Protein AF-W1YUW8-F1 (afdb_monomer)

Structure (mmCIF, N/CA/C/O backbone):
data_AF-W1YUW8-F1
#
_entry.id   AF-W1YUW8-F1
#
loop_
_atom_site.group_PDB
_atom_site.id
_atom_site.type_symbol
_atom_site.label_atom_id
_atom_site.label_alt_id
_atom_site.label_comp_id
_atom_site.label_asym_id
_atom_site.label_entity_id
_atom_site.label_seq_id
_atom_site.pdbx_PDB_ins_code
_atom_site.Cartn_x
_atom_site.Cartn_y
_atom_site.Cartn_z
_at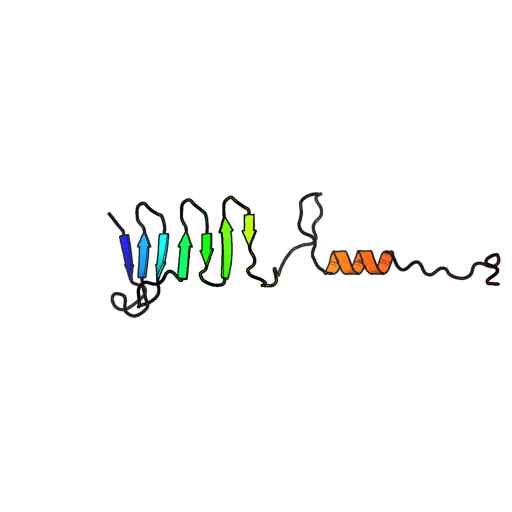om_site.occupancy
_atom_site.B_iso_or_equiv
_atom_site.auth_seq_id
_atom_site.auth_comp_id
_atom_site.auth_asym_id
_atom_site.auth_atom_id
_atom_site.pdbx_PDB_model_num
ATOM 1 N N . ASP A 1 1 ? 19.321 8.888 -23.103 1.00 73.88 1 ASP A N 1
ATOM 2 C CA . ASP A 1 1 ? 20.407 8.340 -22.266 1.00 73.88 1 ASP A CA 1
ATOM 3 C C . ASP A 1 1 ? 19.845 7.604 -21.068 1.00 73.88 1 ASP A C 1
ATOM 5 O O . ASP A 1 1 ? 18.813 8.008 -20.540 1.00 73.88 1 ASP A O 1
ATOM 9 N N . SER A 1 2 ? 20.486 6.506 -20.675 1.00 80.62 2 SER A N 1
ATOM 10 C CA . SER A 1 2 ? 20.131 5.745 -19.477 1.00 80.62 2 SER A CA 1
ATOM 11 C C . SER A 1 2 ? 21.377 5.469 -18.650 1.00 80.62 2 SER A C 1
ATOM 13 O O . SER A 1 2 ? 22.391 5.048 -19.206 1.00 80.62 2 SER A O 1
ATOM 15 N N . ILE A 1 3 ? 21.291 5.636 -17.334 1.00 82.94 3 ILE A N 1
ATOM 16 C CA . ILE A 1 3 ? 22.324 5.163 -16.411 1.00 82.94 3 ILE A CA 1
ATOM 17 C C . ILE A 1 3 ? 21.945 3.739 -16.003 1.00 82.94 3 ILE A C 1
ATOM 19 O O . ILE A 1 3 ? 20.828 3.504 -15.541 1.00 82.94 3 ILE A O 1
ATOM 23 N N . THR A 1 4 ? 22.861 2.787 -16.189 1.00 79.94 4 THR A N 1
ATOM 24 C CA . THR A 1 4 ? 22.668 1.398 -15.755 1.00 79.94 4 THR A CA 1
ATOM 25 C C . THR A 1 4 ? 23.621 1.082 -14.614 1.00 79.94 4 THR A C 1
ATOM 27 O O . THR A 1 4 ? 24.837 1.156 -14.781 1.00 79.94 4 THR A O 1
ATOM 30 N N . PHE A 1 5 ? 23.067 0.698 -13.468 1.00 80.81 5 PHE A N 1
ATOM 31 C CA . PHE A 1 5 ? 23.825 0.161 -12.346 1.00 80.81 5 PHE A CA 1
ATOM 32 C C . PHE A 1 5 ? 23.646 -1.354 -12.326 1.00 80.81 5 PHE A C 1
ATOM 34 O O . PHE A 1 5 ? 22.556 -1.867 -12.068 1.00 80.81 5 PHE A O 1
ATOM 41 N N . ASN A 1 6 ? 24.717 -2.080 -12.625 1.00 73.62 6 ASN A N 1
ATOM 42 C CA . ASN A 1 6 ? 24.714 -3.536 -12.579 1.00 73.62 6 ASN A CA 1
ATOM 43 C C . ASN A 1 6 ? 24.798 -3.991 -11.116 1.00 73.62 6 ASN A C 1
ATOM 45 O O . ASN A 1 6 ? 25.757 -3.660 -10.420 1.00 73.62 6 ASN A O 1
ATOM 49 N N . ASN A 1 7 ? 23.804 -4.747 -10.642 1.00 66.50 7 ASN A N 1
ATOM 50 C CA . ASN A 1 7 ? 23.821 -5.310 -9.293 1.00 66.50 7 ASN A CA 1
ATOM 51 C C . ASN A 1 7 ? 24.676 -6.595 -9.288 1.00 66.50 7 ASN A C 1
ATOM 53 O O . ASN A 1 7 ? 24.152 -7.695 -9.440 1.00 66.50 7 ASN A O 1
ATOM 57 N N . GLY A 1 8 ? 26.005 -6.461 -9.196 1.00 64.56 8 GLY A N 1
ATOM 58 C CA . GLY A 1 8 ? 26.967 -7.577 -9.206 1.00 64.56 8 GLY A CA 1
ATOM 59 C C . GLY A 1 8 ? 27.813 -7.662 -10.483 1.00 64.56 8 GLY A C 1
ATOM 60 O O . GLY A 1 8 ? 28.008 -6.661 -11.171 1.00 64.56 8 GLY A O 1
ATOM 61 N N . THR A 1 9 ? 28.339 -8.855 -10.799 1.00 58.66 9 THR A N 1
ATOM 62 C CA . THR A 1 9 ? 29.190 -9.130 -11.974 1.00 58.66 9 THR A CA 1
ATOM 63 C C . THR A 1 9 ? 28.434 -8.826 -13.273 1.00 58.66 9 THR A C 1
ATOM 65 O O . THR A 1 9 ? 27.724 -9.669 -13.809 1.00 58.66 9 THR A O 1
ATOM 68 N N . ASN A 1 10 ? 28.536 -7.585 -13.747 1.00 66.62 10 ASN A N 1
ATOM 69 C CA . ASN A 1 10 ? 28.084 -7.106 -15.054 1.00 66.62 10 ASN A CA 1
ATOM 70 C C . ASN A 1 10 ? 26.696 -7.611 -15.530 1.00 66.62 10 ASN A C 1
ATOM 72 O O . ASN A 1 10 ? 26.542 -8.034 -16.670 1.00 66.62 10 ASN A O 1
ATOM 76 N N . GLY A 1 11 ? 25.681 -7.573 -14.657 1.00 63.69 11 GLY A N 1
ATOM 77 C CA . GLY A 1 11 ? 24.288 -7.891 -15.014 1.00 63.69 11 GLY A CA 1
ATOM 78 C C . GLY A 1 11 ? 23.851 -9.342 -14.779 1.00 63.69 11 GLY A C 1
ATOM 79 O O . GLY A 1 11 ? 22.681 -9.654 -14.983 1.00 63.69 11 GLY A O 1
ATOM 80 N N . ALA A 1 12 ? 24.736 -10.217 -14.285 1.00 70.94 12 ALA A N 1
ATOM 81 C CA . ALA A 1 12 ? 24.411 -11.624 -14.017 1.00 70.94 12 ALA A CA 1
ATOM 82 C C . ALA A 1 12 ? 23.266 -11.829 -13.000 1.00 70.94 12 ALA A C 1
ATOM 84 O O . ALA A 1 12 ? 22.542 -12.817 -13.089 1.00 70.94 12 ALA A O 1
ATOM 85 N N . ASN A 1 13 ? 23.068 -10.88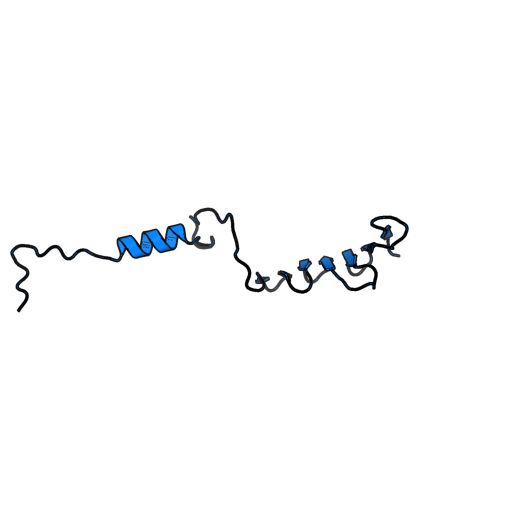3 -12.073 1.00 75.38 13 ASN A N 1
ATOM 86 C CA . ASN A 1 13 ? 21.989 -10.915 -11.074 1.00 75.38 13 ASN A CA 1
ATOM 87 C C . ASN A 1 13 ? 20.911 -9.843 -11.329 1.00 75.38 13 ASN A C 1
ATOM 89 O O . ASN A 1 13 ? 20.150 -9.504 -10.423 1.00 75.38 13 ASN A O 1
ATOM 93 N N . GLY A 1 14 ? 20.861 -9.293 -12.546 1.00 87.75 14 GLY A N 1
ATOM 94 C CA . GLY A 1 14 ? 19.969 -8.197 -12.915 1.00 87.75 14 GLY A CA 1
ATOM 95 C C . GLY A 1 14 ? 20.624 -6.815 -12.887 1.00 87.75 14 GLY A C 1
ATOM 96 O O . GLY A 1 14 ? 21.829 -6.656 -12.651 1.00 87.75 14 GLY A O 1
ATOM 97 N N . LYS A 1 15 ? 19.820 -5.792 -13.184 1.00 89.81 15 LYS A N 1
ATOM 98 C CA . LYS A 1 15 ? 20.276 -4.403 -13.340 1.00 89.81 15 LYS A CA 1
ATOM 99 C C . LYS A 1 15 ? 19.255 -3.404 -12.815 1.00 89.81 15 LYS A C 1
ATOM 101 O O . LYS A 1 15 ? 18.053 -3.654 -12.867 1.00 89.81 15 LYS A O 1
ATOM 106 N N . THR A 1 16 ? 19.735 -2.239 -12.403 1.00 92.19 16 THR A N 1
ATOM 107 C CA . THR A 1 16 ? 18.905 -1.049 -12.208 1.00 92.19 16 THR A CA 1
ATOM 108 C C . THR A 1 16 ? 19.100 -0.115 -13.395 1.00 92.19 16 THR A C 1
ATOM 110 O O . THR A 1 16 ? 20.231 0.252 -13.707 1.00 92.19 16 THR A O 1
ATOM 113 N N . VAL A 1 17 ? 18.012 0.283 -14.050 1.00 91.25 17 VAL A N 1
ATOM 114 C CA . VAL A 1 17 ? 18.012 1.230 -15.174 1.00 91.25 17 VAL A CA 1
ATOM 115 C C . VAL A 1 17 ? 17.324 2.514 -14.744 1.00 91.25 17 VAL A C 1
ATOM 117 O O . VAL A 1 17 ? 16.201 2.464 -14.250 1.00 91.25 17 VAL A O 1
ATOM 120 N N . VAL A 1 18 ? 17.976 3.654 -14.972 1.00 93.19 18 VAL A N 1
ATOM 121 C CA . VAL A 1 18 ? 17.391 4.994 -14.826 1.00 93.19 18 VAL A CA 1
ATOM 122 C C . VAL A 1 18 ? 17.378 5.668 -16.195 1.00 93.19 18 VAL A C 1
ATOM 124 O O . VAL A 1 18 ? 18.435 5.828 -16.806 1.00 93.19 18 VAL A O 1
ATOM 127 N N . ASN A 1 19 ? 16.199 6.036 -16.694 1.00 92.12 19 ASN A N 1
ATOM 128 C CA . ASN A 1 19 ? 15.998 6.648 -18.011 1.00 92.12 19 ASN A CA 1
ATOM 129 C C . ASN A 1 19 ? 14.829 7.663 -17.980 1.00 92.12 19 ASN A C 1
ATOM 131 O O . ASN A 1 19 ? 14.333 8.018 -16.913 1.00 92.12 19 ASN A O 1
ATOM 135 N N . GLY A 1 20 ? 14.379 8.131 -19.151 1.00 93.12 20 GLY A N 1
ATOM 136 C CA . GLY A 1 20 ? 13.261 9.083 -19.264 1.00 93.12 20 GLY A CA 1
ATOM 137 C C . GLY A 1 20 ? 11.893 8.554 -18.804 1.00 93.12 20 GLY A C 1
ATOM 138 O O . GLY A 1 20 ? 10.977 9.346 -18.609 1.00 93.12 20 GLY A O 1
ATOM 139 N N . GLU A 1 21 ? 11.747 7.243 -18.609 1.00 91.12 21 GLU A N 1
ATOM 140 C CA . GLU A 1 21 ? 10.518 6.606 -18.115 1.00 91.12 21 GLU A CA 1
ATOM 141 C C . GLU A 1 21 ? 10.527 6.434 -16.584 1.00 91.12 21 GLU A C 1
ATOM 143 O O . GLU A 1 21 ? 9.481 6.183 -15.980 1.00 91.12 21 GLU A O 1
ATOM 148 N N . GLY A 1 22 ? 11.693 6.605 -15.947 1.00 94.06 22 GLY A N 1
ATOM 149 C CA . GLY A 1 22 ? 11.886 6.507 -14.504 1.00 94.06 22 GLY A CA 1
ATOM 150 C C . GLY A 1 22 ? 13.015 5.552 -14.122 1.00 94.06 22 GLY A C 1
ATOM 151 O O . GLY A 1 22 ? 14.075 5.531 -14.749 1.00 94.06 22 GLY A O 1
ATOM 152 N N . MET A 1 23 ? 12.797 4.778 -13.061 1.00 95.44 23 MET A N 1
ATOM 153 C CA . MET A 1 23 ? 13.742 3.807 -12.515 1.00 95.44 23 MET A CA 1
ATOM 154 C C . MET A 1 23 ? 13.126 2.408 -12.507 1.00 95.44 23 MET A C 1
ATOM 156 O O . MET A 1 23 ? 12.027 2.214 -11.994 1.00 95.44 23 MET A O 1
ATOM 160 N N . THR A 1 24 ? 13.845 1.412 -13.019 1.00 94.19 24 THR A N 1
ATOM 161 C CA . THR A 1 24 ? 13.436 0.002 -12.946 1.00 94.19 24 THR A CA 1
ATOM 162 C C . THR A 1 24 ? 14.552 -0.849 -12.368 1.00 94.19 24 THR A C 1
ATOM 164 O O . THR A 1 24 ? 15.707 -0.709 -12.759 1.00 94.19 24 THR A O 1
ATOM 167 N N . VAL A 1 25 ? 14.208 -1.749 -11.451 1.00 94.06 25 VAL A N 1
ATOM 168 C CA . VAL A 1 25 ? 15.063 -2.864 -11.033 1.00 94.06 25 VAL A CA 1
ATOM 169 C C . VAL A 1 25 ? 14.582 -4.085 -11.794 1.00 94.06 25 VAL A C 1
ATOM 171 O O . VAL A 1 25 ? 13.393 -4.398 -11.753 1.00 94.06 25 VAL A O 1
ATOM 174 N N . GLN A 1 26 ? 15.481 -4.751 -12.504 1.00 92.62 26 GLN A N 1
ATOM 175 C CA . GLN A 1 26 ? 15.179 -5.890 -13.362 1.00 92.62 26 GLN A CA 1
ATOM 176 C C . GLN A 1 26 ? 15.922 -7.132 -12.877 1.00 92.62 26 GLN A C 1
ATOM 178 O O . GLN A 1 26 ? 17.030 -7.016 -12.348 1.00 92.62 26 GLN A O 1
ATOM 183 N N . ASP A 1 27 ? 15.332 -8.306 -13.088 1.00 91.44 27 ASP A N 1
ATOM 184 C CA . ASP A 1 27 ? 16.027 -9.582 -12.926 1.00 91.44 27 ASP A CA 1
ATOM 185 C C . ASP A 1 27 ? 17.080 -9.802 -14.036 1.00 91.44 27 ASP A C 1
ATOM 187 O O . ASP A 1 27 ? 17.307 -8.945 -14.899 1.00 91.44 27 ASP A O 1
ATOM 191 N N . LYS A 1 28 ? 17.751 -10.960 -14.010 1.00 87.50 28 LYS A N 1
ATOM 192 C CA . LYS A 1 28 ? 18.759 -11.343 -15.014 1.00 87.50 28 LYS A CA 1
ATOM 193 C C . LYS A 1 28 ? 18.203 -11.463 -16.442 1.00 87.50 28 LYS A C 1
ATOM 195 O O . LYS A 1 28 ? 18.967 -11.331 -17.392 1.00 87.50 28 LYS A O 1
ATOM 200 N N . ASP A 1 29 ? 16.901 -11.708 -16.586 1.00 88.75 29 ASP A N 1
ATOM 201 C CA . ASP A 1 29 ? 16.221 -11.897 -17.871 1.00 88.75 29 ASP A CA 1
ATOM 202 C C . ASP A 1 29 ? 15.629 -10.571 -18.396 1.00 88.75 29 ASP A C 1
ATOM 204 O O . ASP A 1 29 ? 15.121 -10.507 -19.513 1.00 88.75 29 ASP A O 1
ATOM 208 N N . GLY A 1 30 ? 15.736 -9.489 -17.615 1.00 88.25 30 GLY A N 1
ATOM 209 C CA . GLY A 1 30 ? 15.227 -8.162 -17.954 1.00 88.25 30 GLY A CA 1
ATOM 210 C C . GLY A 1 30 ? 13.785 -7.907 -17.513 1.00 88.25 30 GLY A C 1
ATOM 211 O O . GLY A 1 30 ? 13.252 -6.836 -17.809 1.00 88.25 30 GLY A O 1
ATOM 212 N N . ASN A 1 31 ? 13.149 -8.831 -16.788 1.00 91.06 31 ASN A N 1
ATOM 213 C CA . ASN A 1 31 ? 11.800 -8.601 -16.276 1.00 91.06 31 ASN A CA 1
ATOM 214 C C . ASN A 1 31 ? 11.844 -7.597 -15.116 1.00 91.06 31 ASN A C 1
ATOM 216 O O . ASN A 1 31 ? 12.717 -7.701 -14.249 1.00 91.06 31 ASN A O 1
ATOM 220 N N . PRO A 1 32 ? 10.906 -6.636 -15.043 1.00 93.44 32 PRO A N 1
ATOM 221 C CA . PRO A 1 32 ? 10.867 -5.677 -13.950 1.00 93.44 32 PRO A CA 1
ATOM 222 C C . PRO A 1 32 ? 10.481 -6.370 -12.639 1.00 93.44 32 PRO A C 1
ATOM 224 O O . PRO A 1 32 ? 9.441 -7.019 -12.552 1.00 93.44 32 PRO A O 1
ATOM 227 N N . LEU A 1 33 ? 11.286 -6.176 -11.600 1.00 94.94 33 LEU A N 1
ATOM 228 C CA . LEU A 1 33 ? 10.987 -6.546 -10.215 1.00 94.94 33 LEU A CA 1
ATOM 229 C C . LEU A 1 33 ? 10.287 -5.394 -9.489 1.00 94.94 33 LEU A C 1
ATOM 231 O O . LEU A 1 33 ? 9.253 -5.595 -8.856 1.00 94.94 33 LEU A O 1
ATOM 235 N N . THR A 1 34 ? 10.819 -4.180 -9.654 1.00 96.50 34 THR A N 1
ATOM 236 C CA . THR A 1 34 ? 10.244 -2.940 -9.122 1.00 96.50 34 THR A CA 1
ATOM 237 C C . THR A 1 34 ? 10.382 -1.834 -10.157 1.00 96.50 34 THR A C 1
ATOM 239 O O . THR A 1 34 ? 11.436 -1.694 -10.779 1.00 96.50 34 THR A O 1
ATOM 242 N N . ALA A 1 35 ? 9.342 -1.023 -10.322 1.00 97.19 35 ALA A N 1
ATOM 243 C CA . ALA A 1 35 ? 9.354 0.147 -11.187 1.00 97.19 35 ALA A CA 1
ATOM 244 C C . ALA A 1 35 ? 8.893 1.386 -10.415 1.00 97.19 35 ALA A C 1
ATOM 246 O O . ALA A 1 35 ? 7.865 1.352 -9.740 1.00 97.19 35 ALA A O 1
ATOM 247 N N . ILE A 1 36 ? 9.650 2.474 -10.534 1.00 97.62 36 ILE A N 1
ATOM 248 C CA . ILE A 1 36 ? 9.285 3.820 -10.093 1.00 97.62 36 ILE A CA 1
ATOM 249 C C . ILE A 1 36 ? 9.167 4.658 -11.360 1.00 97.62 36 ILE A C 1
ATOM 251 O O . ILE A 1 36 ? 10.164 4.930 -12.024 1.00 97.62 36 ILE A O 1
ATOM 255 N N . THR A 1 37 ? 7.946 5.030 -11.718 1.00 96.50 37 THR A N 1
ATOM 256 C CA . THR A 1 37 ? 7.625 5.714 -12.977 1.00 96.50 37 THR A CA 1
ATOM 257 C C . THR A 1 37 ? 6.715 6.909 -12.707 1.00 96.50 37 THR A C 1
ATOM 259 O O . THR A 1 37 ? 6.312 7.148 -11.568 1.00 96.50 37 THR A O 1
ATOM 262 N N . LYS A 1 38 ? 6.318 7.629 -13.762 1.00 95.94 38 LYS A N 1
ATOM 263 C CA . LYS A 1 38 ? 5.284 8.675 -13.673 1.00 95.94 38 LYS A CA 1
ATOM 264 C C . LYS A 1 38 ? 3.951 8.184 -13.088 1.00 95.94 38 LYS A C 1
ATOM 266 O O . LYS A 1 38 ? 3.179 8.992 -12.586 1.00 95.94 38 LYS A O 1
ATOM 271 N N . ASP A 1 39 ? 3.677 6.882 -13.175 1.00 95.06 39 ASP A N 1
ATOM 272 C CA . ASP A 1 39 ? 2.424 6.294 -12.704 1.00 95.06 39 ASP A CA 1
ATOM 273 C C . ASP A 1 39 ? 2.494 5.897 -11.218 1.00 95.06 39 ASP A C 1
ATOM 275 O O . ASP A 1 39 ? 1.453 5.666 -10.603 1.00 95.06 39 ASP A O 1
ATOM 279 N N . GLY A 1 40 ? 3.697 5.867 -10.623 1.00 97.69 40 GLY A N 1
ATOM 280 C CA . GLY A 1 40 ? 3.935 5.560 -9.212 1.00 97.69 40 GLY A CA 1
ATOM 281 C C . GLY A 1 40 ? 5.014 4.497 -8.983 1.00 97.69 40 GLY A C 1
ATOM 282 O O . GLY A 1 40 ? 5.936 4.341 -9.785 1.00 97.69 40 GLY A O 1
ATOM 283 N N . VAL A 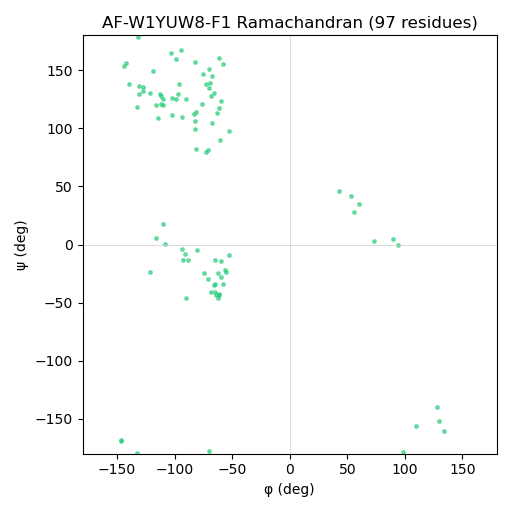1 41 ? 4.894 3.766 -7.872 1.00 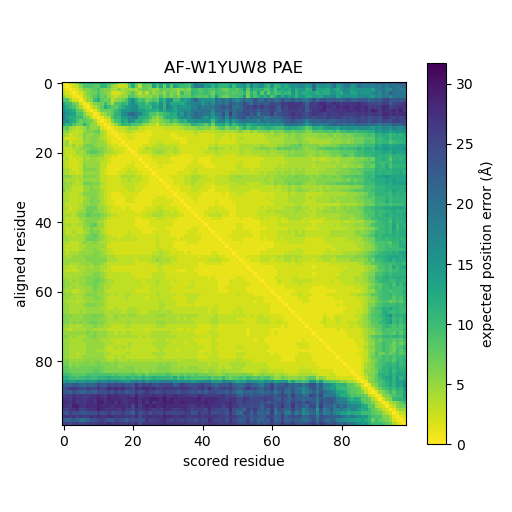98.31 41 VAL A N 1
ATOM 284 C CA . VAL A 1 41 ? 5.783 2.674 -7.452 1.00 98.31 41 VAL A CA 1
ATOM 285 C C . VAL A 1 41 ? 5.046 1.343 -7.566 1.00 98.31 41 VAL A C 1
ATOM 287 O O . VAL A 1 41 ? 3.990 1.160 -6.964 1.00 98.31 41 VAL A O 1
ATOM 290 N N . LYS A 1 42 ? 5.606 0.383 -8.297 1.00 98.06 42 LYS A N 1
ATOM 291 C CA . LYS A 1 42 ? 5.018 -0.949 -8.475 1.00 98.06 4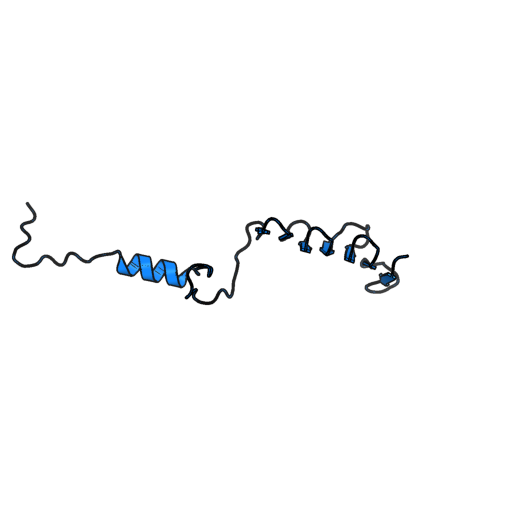2 LYS A CA 1
ATOM 292 C C . LYS A 1 42 ? 6.047 -2.034 -8.213 1.00 98.06 42 LYS A C 1
ATOM 294 O O . LYS A 1 42 ? 7.114 -2.013 -8.821 1.00 98.06 42 LYS A O 1
ATOM 299 N N . ILE A 1 43 ? 5.696 -3.002 -7.370 1.00 98.12 43 ILE A N 1
ATOM 300 C CA . ILE A 1 43 ? 6.422 -4.266 -7.225 1.00 98.12 43 ILE A CA 1
ATOM 301 C C . ILE A 1 43 ? 5.699 -5.308 -8.087 1.00 98.12 43 ILE A C 1
ATOM 303 O O . ILE A 1 43 ? 4.475 -5.439 -8.037 1.00 98.12 43 ILE A O 1
ATOM 307 N N . THR A 1 44 ? 6.425 -6.029 -8.936 1.00 96.50 44 THR A N 1
ATOM 308 C CA . THR A 1 44 ? 5.834 -7.078 -9.776 1.00 96.50 44 THR A CA 1
ATOM 309 C C . THR A 1 44 ? 5.316 -8.216 -8.904 1.00 96.50 44 THR A C 1
ATOM 311 O O . THR A 1 44 ? 6.028 -8.707 -8.035 1.00 96.50 44 THR A O 1
ATOM 314 N N . ASN A 1 45 ? 4.062 -8.625 -9.137 1.00 95.94 45 ASN A N 1
ATOM 315 C CA . ASN A 1 45 ? 3.341 -9.612 -8.321 1.00 95.94 45 ASN A CA 1
ATOM 316 C C . ASN A 1 45 ? 3.268 -9.246 -6.824 1.00 95.94 45 ASN A C 1
ATOM 318 O O . ASN A 1 45 ? 3.196 -10.128 -5.972 1.00 95.94 45 ASN A O 1
ATOM 322 N N . GLY A 1 46 ? 3.300 -7.951 -6.503 1.00 97.81 46 GLY A N 1
ATOM 323 C CA . GLY A 1 46 ? 3.272 -7.455 -5.134 1.00 97.81 46 GLY A CA 1
ATOM 324 C C . GLY A 1 46 ? 2.541 -6.119 -5.006 1.00 97.81 46 GLY A C 1
ATOM 325 O O . GLY A 1 46 ? 1.855 -5.695 -5.939 1.00 97.81 46 GLY A O 1
ATOM 326 N N . PRO A 1 47 ? 2.675 -5.458 -3.843 1.00 98.50 47 PRO A N 1
ATOM 327 C CA . PRO A 1 47 ? 2.028 -4.181 -3.582 1.00 98.50 47 PRO A CA 1
ATOM 328 C C . PRO A 1 47 ? 2.407 -3.083 -4.584 1.00 98.50 47 PRO A C 1
ATOM 330 O O . PRO A 1 47 ? 3.496 -3.082 -5.172 1.00 98.50 47 PRO A O 1
ATOM 333 N N . SER A 1 48 ? 1.520 -2.102 -4.736 1.00 98.56 48 SER A N 1
ATOM 334 C CA . SER A 1 48 ? 1.765 -0.918 -5.559 1.00 98.56 48 SER A CA 1
ATOM 335 C C . SER A 1 48 ? 1.177 0.351 -4.945 1.00 98.56 48 SER A C 1
ATOM 337 O O . SER A 1 48 ? 0.247 0.308 -4.142 1.00 98.56 48 SER A O 1
ATOM 339 N N . MET A 1 49 ? 1.741 1.492 -5.327 1.00 98.62 49 MET A N 1
ATOM 340 C CA . MET A 1 49 ? 1.276 2.829 -4.986 1.00 98.62 49 MET A CA 1
ATOM 341 C C . ME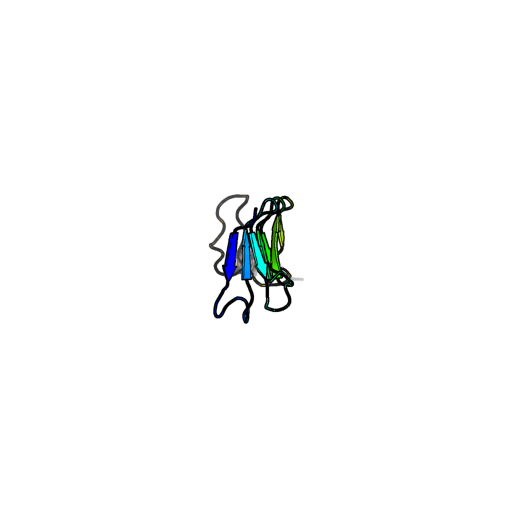T A 1 49 ? 1.262 3.660 -6.264 1.00 98.62 49 MET A C 1
ATOM 343 O O . MET A 1 49 ? 2.307 3.877 -6.872 1.00 98.62 49 MET A O 1
ATOM 347 N N . THR A 1 50 ? 0.090 4.131 -6.668 1.00 98.06 50 THR A N 1
ATOM 348 C CA . THR A 1 50 ? -0.111 4.900 -7.901 1.00 98.06 50 THR A CA 1
ATOM 349 C C . THR A 1 50 ? -0.940 6.149 -7.627 1.00 98.06 50 THR A C 1
ATOM 351 O O . THR A 1 50 ? -1.413 6.363 -6.509 1.00 98.06 50 THR A O 1
ATOM 354 N N . LYS A 1 51 ? -1.174 6.964 -8.660 1.00 96.25 51 LYS A N 1
ATOM 355 C CA . LYS A 1 51 ? -2.120 8.090 -8.588 1.00 96.25 51 LYS A CA 1
ATOM 356 C C . LYS A 1 51 ? -3.547 7.684 -8.182 1.00 96.25 51 LYS A C 1
ATOM 358 O O . LYS A 1 51 ? -4.293 8.530 -7.704 1.00 96.25 51 LYS A O 1
ATOM 363 N N . ASP A 1 52 ? -3.915 6.418 -8.378 1.00 96.81 52 ASP A N 1
ATOM 364 C CA . ASP A 1 52 ? -5.256 5.907 -8.087 1.00 96.81 52 ASP A CA 1
ATOM 365 C C . ASP A 1 52 ? -5.369 5.348 -6.657 1.00 96.81 52 ASP A C 1
ATOM 367 O O . ASP A 1 52 ? -6.469 5.053 -6.196 1.00 96.81 52 ASP A O 1
ATOM 371 N N . GLY A 1 53 ? -4.248 5.228 -5.931 1.00 98.25 53 GLY A N 1
ATOM 372 C CA . GLY A 1 53 ? -4.210 4.770 -4.543 1.00 98.25 53 GLY A CA 1
ATOM 373 C C . GLY A 1 53 ? -3.127 3.728 -4.266 1.00 98.25 53 GLY A C 1
ATOM 374 O O . GLY A 1 53 ? -2.150 3.597 -5.005 1.00 98.25 53 GLY A O 1
ATOM 375 N N . ILE A 1 54 ? -3.308 2.992 -3.167 1.00 98.50 54 ILE A N 1
ATOM 376 C CA . ILE A 1 54 ? -2.406 1.932 -2.697 1.00 98.50 54 ILE A CA 1
ATOM 377 C C . ILE A 1 54 ? -3.118 0.583 -2.829 1.00 98.50 54 ILE A C 1
ATOM 379 O O . ILE A 1 54 ? -4.214 0.412 -2.300 1.00 98.50 54 ILE A O 1
ATOM 383 N N . ASP A 1 55 ? -2.470 -0.380 -3.481 1.00 98.50 55 ASP A N 1
ATOM 384 C CA . ASP A 1 55 ? -2.895 -1.780 -3.531 1.00 98.50 55 ASP A CA 1
ATOM 385 C C . ASP A 1 55 ? -1.918 -2.638 -2.718 1.00 98.50 55 ASP A C 1
ATOM 387 O O . ASP A 1 55 ? -0.723 -2.696 -3.015 1.00 98.50 55 ASP A O 1
ATOM 391 N N . ALA A 1 56 ? -2.422 -3.315 -1.684 1.00 98.50 56 ALA A N 1
ATOM 392 C CA . ALA A 1 56 ? -1.634 -4.213 -0.842 1.00 98.50 56 ALA A CA 1
ATOM 393 C C . ALA A 1 56 ? -1.422 -5.609 -1.464 1.00 98.50 56 ALA A C 1
ATOM 395 O O . ALA A 1 56 ? -0.714 -6.435 -0.882 1.00 98.50 56 ALA A O 1
ATOM 396 N N . ALA A 1 57 ? -2.030 -5.899 -2.619 1.00 98.31 57 ALA A N 1
ATOM 397 C CA . ALA A 1 57 ? -1.961 -7.180 -3.321 1.00 98.31 57 ALA A CA 1
ATOM 398 C C . ALA A 1 57 ? -2.343 -8.375 -2.423 1.00 98.31 57 ALA A C 1
ATOM 400 O O . ALA A 1 57 ? -1.675 -9.407 -2.407 1.00 98.31 57 ALA A O 1
ATOM 401 N N . GLY A 1 58 ? -3.388 -8.204 -1.605 1.00 98.19 58 GLY A N 1
ATOM 402 C CA . GLY A 1 58 ? -3.865 -9.222 -0.659 1.00 98.19 58 GLY A CA 1
ATOM 403 C C . GLY A 1 58 ? -2.979 -9.438 0.576 1.00 98.19 58 GLY A C 1
ATOM 404 O O . GLY A 1 58 ? -3.290 -10.292 1.406 1.00 98.19 58 GLY A O 1
ATOM 405 N N . ASN A 1 59 ? -1.896 -8.672 0.738 1.00 98.00 59 ASN A N 1
ATOM 406 C CA . ASN A 1 59 ? -1.022 -8.775 1.903 1.00 98.00 59 ASN A CA 1
ATOM 407 C C . ASN A 1 59 ? -1.564 -7.993 3.105 1.00 98.00 59 ASN A C 1
ATOM 409 O O . ASN A 1 59 ? -2.307 -7.020 2.975 1.00 98.00 59 ASN A O 1
ATOM 413 N N . LYS A 1 60 ? -1.128 -8.393 4.304 1.00 98.25 60 LYS A N 1
ATOM 414 C CA . LYS A 1 60 ? -1.380 -7.624 5.529 1.00 98.25 60 LYS A CA 1
ATOM 415 C C . LYS A 1 60 ? -0.587 -6.317 5.512 1.00 98.25 60 LYS A C 1
ATOM 417 O O . LYS A 1 60 ? 0.605 -6.328 5.217 1.00 98.25 60 LYS A O 1
ATOM 422 N N . ILE A 1 61 ? -1.222 -5.234 5.955 1.00 98.31 61 ILE A N 1
ATOM 423 C CA . ILE A 1 61 ? -0.544 -3.982 6.306 1.00 98.31 61 ILE A CA 1
ATOM 424 C C . ILE A 1 61 ? -0.265 -4.026 7.814 1.00 98.31 61 ILE A C 1
ATOM 426 O O . ILE A 1 61 ? -1.192 -4.010 8.623 1.00 98.31 61 ILE A O 1
ATOM 430 N N . ILE A 1 62 ? 1.006 -4.166 8.191 1.00 98.06 62 ILE A N 1
ATOM 431 C CA . ILE A 1 62 ? 1.446 -4.285 9.591 1.00 98.06 62 ILE A CA 1
ATOM 432 C C . ILE A 1 62 ? 2.045 -2.969 10.097 1.00 98.06 62 ILE A C 1
ATOM 434 O O . ILE A 1 62 ? 2.388 -2.100 9.302 1.00 98.06 62 ILE A O 1
ATOM 438 N N . ASN A 1 63 ? 2.198 -2.841 11.419 1.00 98.25 63 ASN A N 1
ATOM 439 C CA . ASN A 1 63 ? 2.732 -1.643 12.084 1.00 98.25 63 ASN A CA 1
ATOM 440 C C . ASN A 1 63 ? 1.910 -0.368 11.821 1.00 98.25 63 ASN A C 1
ATOM 442 O O . ASN A 1 63 ? 2.450 0.732 11.746 1.00 98.25 63 ASN A O 1
ATOM 446 N N . VAL A 1 64 ? 0.589 -0.521 11.704 1.00 98.38 64 VAL A N 1
ATOM 447 C CA . VAL A 1 64 ? -0.354 0.600 11.631 1.00 98.38 64 VAL A CA 1
ATOM 448 C C . VAL A 1 64 ? -0.661 1.062 13.055 1.00 98.38 64 VAL A C 1
ATOM 450 O O . VAL A 1 64 ? -1.265 0.315 13.828 1.00 98.38 64 VAL A O 1
ATOM 453 N N . ALA A 1 65 ? -0.222 2.271 13.408 1.00 98.69 65 ALA A N 1
ATOM 454 C CA . ALA A 1 65 ? -0.564 2.900 14.684 1.00 98.69 65 ALA A CA 1
ATOM 455 C C . ALA A 1 65 ? -2.084 3.116 14.812 1.00 98.69 65 ALA A C 1
ATOM 457 O O . ALA A 1 65 ? -2.796 3.108 13.809 1.00 98.69 65 ALA A O 1
ATOM 458 N N . ASP A 1 66 ? -2.585 3.294 16.038 1.00 98.69 66 ASP A N 1
ATOM 459 C CA . ASP A 1 66 ? 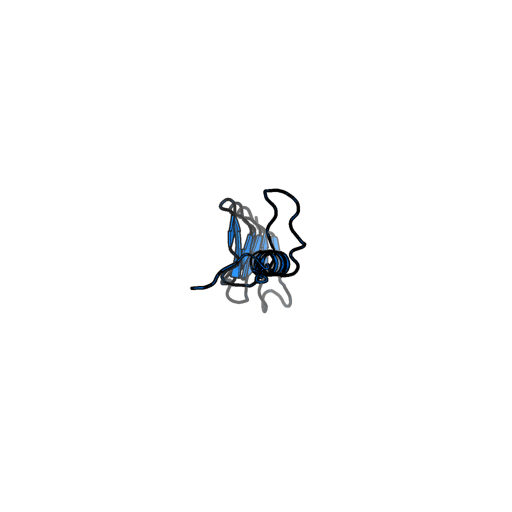-4.001 3.609 16.257 1.00 98.69 66 ASP A CA 1
ATOM 460 C C . ASP A 1 66 ? -4.351 4.923 15.534 1.00 98.69 66 ASP A C 1
ATOM 462 O O . ASP A 1 66 ? -3.727 5.959 15.772 1.00 98.69 66 ASP A O 1
ATOM 466 N N . GLY A 1 67 ? -5.350 4.879 14.649 1.00 98.56 67 GLY A N 1
ATOM 467 C CA . GLY A 1 67 ? -5.847 6.069 13.964 1.00 98.56 67 GLY A CA 1
ATOM 468 C C . GLY A 1 67 ? -6.590 6.985 14.934 1.00 98.56 67 GLY A C 1
ATOM 469 O O . GLY A 1 67 ? -7.399 6.510 15.735 1.00 98.56 67 GLY A O 1
ATOM 470 N N . THR A 1 68 ? -6.322 8.290 14.872 1.00 98.19 68 THR A N 1
ATOM 471 C CA . THR A 1 68 ? -6.920 9.292 15.779 1.00 98.19 68 THR A CA 1
ATOM 472 C C . THR A 1 68 ? -7.690 10.382 15.037 1.00 98.19 68 THR A C 1
ATOM 474 O O . THR A 1 68 ? -8.609 10.974 15.600 1.00 98.19 68 THR A O 1
ATOM 477 N N . ASN A 1 69 ? -7.371 10.614 13.762 1.00 98.56 69 ASN A N 1
ATOM 478 C CA . ASN A 1 69 ? -8.053 11.574 12.901 1.00 98.56 69 ASN A CA 1
ATOM 479 C C . ASN A 1 69 ? -9.090 10.890 11.994 1.00 98.56 69 ASN A C 1
ATOM 481 O O . ASN A 1 69 ? -8.954 9.706 11.683 1.00 98.56 69 ASN A O 1
ATOM 485 N N . PRO A 1 70 ? -10.079 11.637 11.456 1.00 98.19 70 PRO A N 1
ATOM 486 C CA . PRO A 1 70 ? -11.156 11.068 10.634 1.00 98.19 70 PRO A CA 1
ATOM 487 C C . PRO A 1 70 ? -10.722 10.346 9.348 1.00 98.19 70 PRO A C 1
ATOM 489 O O . PRO A 1 70 ? -11.545 9.685 8.723 1.00 98.19 70 PRO A O 1
ATOM 492 N N . LYS A 1 71 ? -9.470 10.522 8.908 1.00 98.12 71 LYS A N 1
ATOM 493 C CA . LYS A 1 71 ? -8.921 9.926 7.678 1.00 98.12 71 LYS A CA 1
ATOM 494 C C . LYS A 1 71 ? -7.773 8.946 7.941 1.00 98.12 71 LYS A C 1
ATOM 496 O O . LYS A 1 71 ? -7.162 8.477 6.983 1.00 98.12 71 LYS A O 1
ATOM 501 N N . ASP A 1 72 ? -7.473 8.653 9.203 1.00 98.62 72 ASP A N 1
ATOM 502 C CA . ASP A 1 72 ? -6.454 7.665 9.544 1.00 98.62 72 ASP A CA 1
ATOM 503 C C . ASP A 1 72 ? -7.002 6.251 9.310 1.00 98.62 72 ASP A C 1
ATOM 505 O O . ASP A 1 72 ? -8.188 5.979 9.511 1.00 98.62 72 ASP A O 1
ATOM 509 N N . ALA A 1 73 ? -6.132 5.329 8.903 1.00 98.38 73 ALA A N 1
ATOM 510 C CA . ALA A 1 73 ? -6.486 3.916 8.866 1.00 98.38 73 ALA A CA 1
ATOM 511 C C . ALA A 1 73 ? -6.692 3.379 10.293 1.00 98.38 73 ALA A C 1
ATOM 513 O O . ALA A 1 73 ? -5.976 3.762 11.218 1.00 98.38 73 ALA A O 1
ATOM 514 N N . VAL A 1 74 ? -7.635 2.448 10.456 1.00 98.38 74 VAL A N 1
ATOM 515 C CA . VAL A 1 74 ? -7.857 1.735 11.722 1.00 98.38 74 VAL A CA 1
ATOM 516 C C . VAL A 1 74 ? -7.124 0.399 11.717 1.00 98.38 74 VAL A C 1
ATOM 518 O O . VAL A 1 74 ? -7.145 -0.329 10.723 1.00 98.38 74 VAL A O 1
ATOM 521 N N . ASN A 1 75 ? -6.490 0.045 12.833 1.00 98.62 75 ASN A N 1
ATOM 522 C CA . ASN A 1 75 ? -5.903 -1.285 13.007 1.00 98.62 75 ASN A CA 1
ATOM 523 C C . ASN A 1 75 ? -6.876 -2.245 13.721 1.00 98.62 75 ASN A C 1
ATOM 525 O O . ASN A 1 75 ? -7.890 -1.835 14.293 1.00 98.62 75 ASN A O 1
ATOM 529 N N . LYS A 1 76 ? -6.563 -3.551 13.714 1.00 98.38 76 LYS A N 1
ATOM 530 C CA . LYS A 1 76 ? -7.436 -4.587 14.301 1.00 98.38 76 LYS A CA 1
ATOM 531 C C . LYS A 1 76 ? -7.730 -4.346 15.787 1.00 98.38 76 LYS A C 1
ATOM 533 O O . LYS A 1 76 ? -8.833 -4.639 16.231 1.00 98.38 76 LYS A O 1
ATOM 538 N N . SER A 1 77 ? -6.786 -3.791 16.549 1.00 98.44 77 SER A N 1
ATOM 539 C CA . SER A 1 77 ? -6.982 -3.579 17.987 1.00 98.44 77 SER A CA 1
ATOM 540 C C . SER A 1 77 ? -8.094 -2.564 18.279 1.00 98.44 77 SER A C 1
ATOM 542 O O . SER A 1 77 ? -8.843 -2.732 19.238 1.00 98.44 77 SER A O 1
ATOM 544 N N . GLN A 1 78 ? -8.250 -1.544 17.429 1.00 98.38 78 GLN A N 1
ATOM 545 C CA . GLN A 1 78 ? -9.340 -0.573 17.536 1.00 98.38 78 GLN A CA 1
ATOM 546 C C . GLN A 1 78 ? -10.693 -1.219 17.217 1.00 98.38 78 GLN A C 1
ATOM 548 O O . GLN A 1 78 ? -11.663 -0.986 17.938 1.00 98.38 78 GLN A O 1
ATOM 553 N N . LEU A 1 79 ? -10.743 -2.077 16.190 1.00 97.50 79 LEU A N 1
ATOM 554 C CA . LEU A 1 79 ? -11.944 -2.850 15.861 1.00 97.50 79 LEU A CA 1
ATOM 555 C C . LEU A 1 79 ? -12.341 -3.796 17.006 1.00 97.50 79 LEU A C 1
ATOM 557 O O . LEU A 1 79 ? -13.504 -3.813 17.400 1.00 97.50 79 LEU A O 1
ATOM 561 N N . ASP A 1 80 ? -11.386 -4.536 17.575 1.00 96.94 80 ASP A N 1
ATOM 562 C CA . ASP A 1 80 ? -11.637 -5.460 18.689 1.00 96.94 80 ASP A CA 1
ATOM 563 C C . ASP A 1 80 ?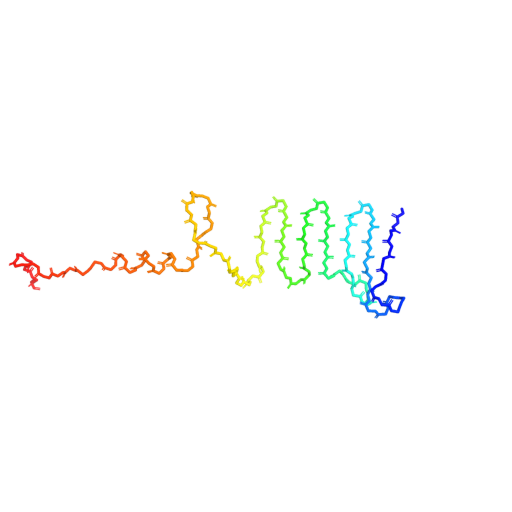 -12.178 -4.720 19.931 1.00 96.94 80 ASP A C 1
ATOM 565 O O . ASP A 1 80 ? -13.137 -5.174 20.555 1.00 96.94 80 ASP A O 1
ATOM 569 N N . LYS A 1 81 ? -11.614 -3.547 20.267 1.00 96.12 81 LYS A N 1
ATOM 570 C CA . LYS A 1 81 ? -12.104 -2.687 21.364 1.00 96.12 81 LYS A CA 1
ATOM 571 C C . LYS A 1 81 ? -13.541 -2.217 21.118 1.00 96.12 81 LYS A C 1
ATOM 573 O O . LYS A 1 81 ? -14.359 -2.256 22.035 1.00 96.12 81 LYS A O 1
ATOM 578 N N . ALA A 1 82 ? -13.857 -1.796 19.891 1.00 95.06 82 ALA A N 1
ATOM 579 C CA . ALA A 1 82 ? -15.207 -1.373 19.524 1.00 95.06 82 ALA A CA 1
ATOM 580 C C . ALA A 1 82 ? -16.214 -2.534 19.611 1.00 95.06 82 ALA A C 1
ATOM 582 O O . ALA A 1 82 ? -17.311 -2.354 20.136 1.00 95.06 82 ALA A O 1
ATOM 583 N N . ALA A 1 83 ? -15.827 -3.734 19.166 1.00 94.44 83 ALA A N 1
ATOM 584 C CA . ALA A 1 83 ? -16.660 -4.931 19.259 1.00 94.44 83 ALA A CA 1
ATOM 585 C C . ALA A 1 83 ? -16.943 -5.333 20.718 1.00 94.44 83 ALA A C 1
ATOM 587 O O . ALA A 1 83 ? -18.087 -5.621 21.061 1.00 94.44 83 ALA A O 1
ATOM 588 N N . ALA A 1 84 ? -15.931 -5.286 21.591 1.00 91.12 84 ALA A N 1
ATOM 589 C CA . ALA A 1 84 ? -16.091 -5.571 23.018 1.00 91.12 84 ALA A CA 1
ATOM 590 C C . ALA A 1 84 ? -16.974 -4.537 23.742 1.00 91.12 84 ALA A C 1
ATOM 592 O O . ALA A 1 84 ? -17.725 -4.886 24.649 1.00 91.12 84 ALA A O 1
ATOM 593 N N . ALA A 1 85 ? -16.918 -3.265 23.339 1.00 88.81 85 ALA A N 1
ATOM 594 C CA . ALA A 1 85 ? -17.801 -2.232 23.880 1.00 88.81 85 ALA A CA 1
ATOM 595 C C . ALA A 1 85 ? -19.260 -2.397 23.414 1.00 88.81 85 ALA A C 1
ATOM 597 O O . ALA A 1 85 ? -20.181 -2.027 24.139 1.00 88.81 85 ALA A O 1
ATOM 598 N N . ALA A 1 86 ? -19.478 -2.953 22.217 1.00 88.31 86 ALA A N 1
ATOM 599 C CA . ALA A 1 86 ? -20.811 -3.159 21.654 1.00 88.31 86 ALA A CA 1
ATOM 600 C C . ALA A 1 86 ? -21.579 -4.323 22.305 1.00 88.31 86 ALA A C 1
ATOM 602 O O . ALA A 1 86 ? -22.810 -4.322 22.293 1.00 88.31 86 ALA A O 1
ATOM 603 N N . THR A 1 87 ? -20.888 -5.303 22.898 1.00 79.94 87 THR A N 1
ATOM 604 C CA . THR A 1 87 ? -21.523 -6.335 23.727 1.00 79.94 87 THR A CA 1
ATOM 605 C C . THR A 1 87 ? -22.006 -5.729 25.043 1.00 79.94 87 THR A C 1
ATOM 607 O O . THR A 1 87 ? -21.341 -5.813 26.073 1.00 79.94 87 THR A O 1
ATOM 610 N N . ALA A 1 88 ? -23.179 -5.095 25.010 1.00 64.19 88 ALA A N 1
ATOM 611 C CA . ALA A 1 88 ? -23.896 -4.700 26.209 1.00 64.19 88 ALA A CA 1
ATOM 612 C C . ALA A 1 88 ? -24.274 -5.965 26.989 1.00 64.19 88 ALA A C 1
ATOM 614 O O . ALA A 1 88 ? -25.103 -6.760 26.543 1.00 64.19 88 ALA A O 1
ATOM 615 N N . ILE A 1 89 ? -23.679 -6.152 28.166 1.00 65.69 89 ILE A N 1
ATOM 616 C CA . ILE A 1 89 ? -24.268 -7.041 29.162 1.00 65.69 89 ILE A CA 1
ATOM 617 C C . ILE A 1 89 ? -25.558 -6.347 29.596 1.00 65.69 89 ILE A C 1
ATOM 619 O O . ILE A 1 89 ? -25.523 -5.352 30.320 1.00 65.69 89 ILE A O 1
ATOM 623 N N . VAL A 1 90 ? -26.701 -6.839 29.121 1.00 67.38 90 VAL A N 1
ATOM 624 C CA . VAL A 1 90 ? -27.987 -6.513 29.737 1.00 67.38 90 VAL A CA 1
ATOM 625 C C . VAL A 1 90 ? -28.008 -7.283 31.051 1.00 67.38 90 VAL A C 1
ATOM 627 O O . VAL A 1 90 ? -28.531 -8.389 31.125 1.00 67.38 90 VAL A O 1
ATOM 630 N N . THR A 1 91 ? -27.331 -6.766 32.075 1.00 66.50 91 THR A N 1
ATOM 631 C CA . THR A 1 91 ? -27.452 -7.333 33.417 1.00 66.50 91 THR A CA 1
ATOM 632 C C . THR A 1 91 ? -28.916 -7.164 33.789 1.00 66.50 91 THR A C 1
ATOM 634 O O . THR A 1 91 ? -29.395 -6.029 33.788 1.00 66.50 91 THR A O 1
ATOM 637 N N . GLU A 1 92 ? -29.638 -8.263 34.015 1.00 68.06 92 GLU A N 1
ATOM 638 C CA . GLU A 1 92 ? -31.047 -8.243 34.410 1.00 68.06 92 GLU A CA 1
ATOM 639 C C . GLU A 1 92 ? -31.201 -7.330 35.635 1.00 68.06 92 GLU A C 1
ATOM 641 O O . GLU A 1 92 ? -30.888 -7.698 36.765 1.00 68.06 92 GLU A O 1
ATOM 646 N N . GLY A 1 93 ? -31.598 -6.076 35.410 1.00 68.31 93 GLY A N 1
ATOM 647 C CA . GLY A 1 93 ? -31.991 -5.184 36.489 1.00 68.31 93 GLY A CA 1
ATOM 648 C C . GLY A 1 93 ? -33.314 -5.682 37.052 1.00 68.31 93 GLY A C 1
ATOM 649 O O . GLY A 1 93 ? -34.114 -6.241 36.309 1.00 68.31 93 GLY A O 1
ATOM 650 N N . ASN A 1 94 ? -33.587 -5.435 38.333 1.00 71.38 94 ASN A N 1
ATOM 651 C CA . ASN A 1 94 ? -34.761 -5.957 39.055 1.00 71.38 94 ASN A CA 1
ATOM 652 C C . ASN A 1 94 ? -36.144 -5.707 38.391 1.00 71.38 94 ASN A C 1
ATOM 654 O O . ASN A 1 94 ? -37.135 -6.264 38.851 1.00 71.38 94 ASN A O 1
ATOM 658 N N . ASN A 1 95 ? -36.226 -4.890 37.332 1.00 73.50 95 ASN A N 1
ATOM 659 C CA . ASN A 1 95 ? -37.442 -4.580 36.570 1.00 73.50 95 ASN A CA 1
ATOM 660 C C . ASN A 1 95 ? -37.491 -5.210 35.162 1.00 73.50 95 ASN A C 1
ATOM 662 O O . ASN A 1 95 ? -38.445 -4.966 34.424 1.00 73.50 95 ASN A O 1
ATOM 666 N N . ILE A 1 96 ? -36.478 -5.974 34.750 1.00 79.31 96 ILE A N 1
ATOM 667 C CA . ILE A 1 96 ? -36.509 -6.716 33.488 1.00 79.31 96 ILE A CA 1
ATOM 668 C C . ILE A 1 96 ? -37.274 -8.017 33.744 1.00 79.31 96 ILE A C 1
ATOM 670 O O . ILE A 1 96 ? -36.735 -8.968 34.299 1.00 79.31 96 ILE A O 1
ATOM 674 N N . LYS A 1 97 ? -38.556 -8.049 33.370 1.00 69.62 97 LYS A N 1
ATOM 675 C CA . LYS A 1 97 ? -39.330 -9.291 33.297 1.00 69.62 97 LYS A CA 1
ATOM 676 C C . LYS A 1 97 ? -39.003 -9.950 31.958 1.00 69.62 97 LYS A C 1
ATOM 678 O O . LYS A 1 97 ? -39.407 -9.440 30.916 1.00 69.62 97 LYS A O 1
ATOM 683 N N . VAL A 1 98 ? -38.222 -11.027 31.989 1.00 74.94 98 VAL A N 1
ATOM 684 C CA . VAL A 1 98 ? -38.112 -11.940 30.846 1.00 74.94 98 VAL A CA 1
ATOM 685 C C . VAL A 1 98 ? -39.334 -12.852 30.932 1.00 74.94 98 VAL A C 1
ATOM 687 O O . VAL A 1 98 ? -39.503 -13.545 31.936 1.00 74.94 98 VAL A O 1
ATOM 690 N N . ASP A 1 99 ? -40.236 -12.746 29.959 1.00 72.50 99 ASP A N 1
ATOM 691 C CA . ASP A 1 99 ? -41.396 -13.640 29.842 1.00 72.50 99 ASP A CA 1
ATOM 692 C C . ASP A 1 99 ? -40.981 -15.045 29.387 1.00 72.50 99 ASP A C 1
ATOM 694 O O . ASP A 1 99 ? -40.058 -15.148 28.544 1.00 72.50 99 ASP A O 1
#

Organism: NCBI:txid408170

Radius of gyration: 24.99 Å; Cα contacts (8 Å, |Δi|>4): 133; chains: 1; bounding box: 71×25×61 Å

Secondary structure (DSSP, 8-state):
--EEEESSSTTTT-EEEEETTEEEEE-TTS-EEEEEETTEEEETTS-EEETTEEE-TT----S-PPP-STTSPPPHHHHHHHHHHH-------TT----

Nearest PDB structures (foldseek):
  3wpr-assembly1_B  TM=9.740E-01  e=9.130E-06  Acinetobacter sp. Tol 5
  3wpr-assembly1_C  TM=9.620E-01  e=2.575E-05  Acinetobacter sp. Tol 5
  3wpa-assembly1_A  TM=8.912E-01  e=7.261E-05  Acinetobacter sp. Tol 5
  4lgo-assembly1_B  TM=6.724E-01  e=1.257E-04  Bartonella quintana
  3d9x-assembly1_B  TM=6.476E-01  e=2.778E-04  Bartonella henselae

Foldseek 3Di:
DKDKDQPPDPLCQFIWIQDPQGIFTAGSVRHGQWGAGQQGIDGVCAWTQGPVGTDGNPDDDPPQDDDDDPPGDHDVVVVVVVVVVPPDPPPPDPPDDDD

pLDDT: mean 89.39, std 11.5, range [58.66, 98.69]

Solvent-accessible surface area (backbone atoms only — not comparable to full-atom values): 6067 Å² total; per-residue (Å²): 125,66,54,73,50,50,55,61,75,84,31,70,66,5,34,35,42,36,42,96,69,34,39,36,36,23,41,62,88,64,51,65,48,34,38,40,38,94,64,33,42,38,36,60,101,46,40,35,40,38,91,90,47,74,45,55,69,90,52,87,86,76,92,63,62,85,48,86,56,100,83,49,64,77,34,72,68,60,53,53,52,52,53,60,65,65,62,70,78,79,68,80,48,102,82,64,80,83,130

InterPro domains:
  IPR008635 Trimeric autotransporter adhesin YadA-like, stalk domain [PF05662] (60-96)
  IPR011049 Serralysin-like metalloprotease, C-terminal [SSF101967] (3-81)

Mean predicted aligned error: 7.7 Å

Sequence (99 aa):
DSITFNNGTNGANGKTVVNGEGMTVQDKDGN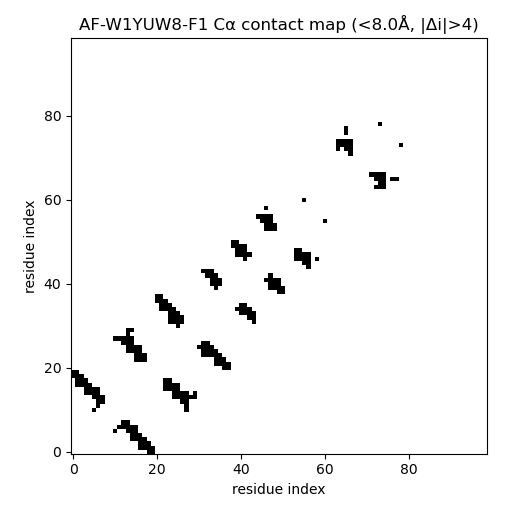PLTAITKDGVKITNGPSMTKDGIDAAGNKIINVADGTNPKDAVNKSQLDKAAAAATAIVTEGNNIKVD